Protein AF-A0A6A6BN26-F1 (afdb_monomer)

Sequence (166 aa):
MSGLEAAANILALIGAAQDVSRLTVRLLKRLKHAPVEFRALLEEVENMQLVLARVEQTHEALEKSPSDLKRLIEAAERKMLVVNRMIQDKLIKPGKANKVDRFSWVRHSSKAKQLVLELSSLRQSIVDVLSALNWWVISRLFTVGTCTVIFTVSDQDRLNDFYFKG

Secondary structure (DSSP, 8-state):
--HHHHHHHHHHHHHHHHHHHHHHHHHHHH-BT--HHHHHHHHHHHHHHHHHHHHHH-HHHHHHSHHHHHHHHHHHHHHHHHHHHIIIIIISPTTS-SB--HHHHHHHHHHHHHHHHHHHHHHHHHHHHHHHHHHHHHHHHHHHHHHHHHHHHHHHHHHHHHHS--

Structure (mmCIF, N/CA/C/O backbone):
data_AF-A0A6A6BN26-F1
#
_entry.id   AF-A0A6A6BN26-F1
#
loop_
_atom_site.group_PDB
_atom_site.id
_atom_site.type_symbol
_atom_site.label_atom_id
_atom_site.label_alt_id
_atom_site.label_comp_id
_atom_site.label_asym_id
_atom_site.label_entity_id
_atom_site.label_seq_id
_atom_site.pdbx_PDB_ins_code
_atom_site.Cartn_x
_atom_site.Cartn_y
_atom_site.Cartn_z
_atom_site.occupancy
_atom_site.B_iso_or_equiv
_atom_site.auth_seq_id
_atom_site.auth_comp_id
_atom_site.auth_asym_id
_atom_site.auth_atom_id
_atom_site.pdbx_PDB_model_num
ATOM 1 N N . MET A 1 1 ? 16.158 14.943 -18.089 1.00 55.09 1 MET A N 1
ATOM 2 C CA . MET A 1 1 ? 16.300 13.907 -17.052 1.00 55.09 1 MET A CA 1
ATOM 3 C C . MET A 1 1 ? 16.884 12.680 -17.706 1.00 55.09 1 MET A C 1
ATOM 5 O O . MET A 1 1 ? 16.305 12.198 -18.674 1.00 55.09 1 MET A O 1
ATOM 9 N N . SER A 1 2 ? 18.053 12.241 -17.255 1.00 67.94 2 SER A N 1
ATOM 10 C CA . SER A 1 2 ? 18.654 10.990 -17.730 1.00 67.94 2 SER A CA 1
ATOM 11 C C . SER A 1 2 ? 17.837 9.790 -17.216 1.00 67.94 2 SER A C 1
ATOM 13 O O . SER A 1 2 ? 17.146 9.899 -16.201 1.00 67.94 2 SER A O 1
ATOM 15 N N . GLY A 1 3 ? 17.891 8.635 -17.894 1.00 64.56 3 GLY A N 1
ATOM 16 C CA . GLY A 1 3 ? 17.207 7.415 -17.421 1.00 64.56 3 GLY A CA 1
ATOM 17 C C . GLY A 1 3 ? 17.637 7.001 -16.005 1.00 64.56 3 GLY A C 1
ATOM 18 O O . GLY A 1 3 ? 16.834 6.500 -15.222 1.00 64.56 3 GLY A O 1
ATOM 19 N N . LEU A 1 4 ? 18.878 7.332 -15.642 1.00 70.12 4 LEU A N 1
ATOM 20 C CA . LEU A 1 4 ? 19.478 7.070 -14.335 1.00 70.12 4 LEU A CA 1
ATOM 21 C C . LEU A 1 4 ? 18.853 7.924 -13.213 1.00 70.12 4 LEU A C 1
ATOM 23 O O . LEU A 1 4 ? 18.573 7.414 -12.131 1.00 70.12 4 LEU A O 1
ATOM 27 N N . GLU A 1 5 ? 18.553 9.202 -13.480 1.00 76.50 5 GLU A N 1
ATOM 28 C CA . GLU A 1 5 ? 17.824 10.076 -12.543 1.00 76.50 5 GLU A CA 1
ATOM 29 C C . GLU A 1 5 ? 16.382 9.606 -12.320 1.00 76.50 5 GLU A C 1
ATOM 31 O O . GLU A 1 5 ? 15.862 9.675 -11.204 1.00 76.50 5 GLU A O 1
ATOM 36 N N . ALA A 1 6 ? 15.724 9.117 -13.377 1.00 72.38 6 ALA A N 1
ATOM 37 C CA . ALA A 1 6 ? 14.371 8.579 -13.278 1.00 72.38 6 ALA A CA 1
ATOM 38 C C . ALA A 1 6 ? 14.338 7.306 -12.416 1.00 72.38 6 ALA A C 1
ATOM 40 O O . ALA A 1 6 ? 13.497 7.202 -11.521 1.00 72.38 6 ALA A O 1
ATOM 41 N N . ALA A 1 7 ? 15.290 6.391 -12.622 1.00 75.62 7 ALA A N 1
ATOM 42 C CA . ALA A 1 7 ? 15.430 5.178 -11.821 1.00 75.62 7 ALA A CA 1
ATOM 43 C C . ALA A 1 7 ? 15.730 5.490 -10.344 1.00 75.62 7 ALA A C 1
ATOM 45 O O . ALA A 1 7 ? 15.076 4.941 -9.459 1.00 75.62 7 ALA A O 1
ATOM 46 N N . ALA A 1 8 ? 16.647 6.425 -10.064 1.00 80.50 8 ALA A N 1
ATOM 47 C CA . ALA A 1 8 ? 16.968 6.847 -8.698 1.00 80.50 8 ALA A CA 1
ATOM 48 C C . ALA A 1 8 ? 15.752 7.440 -7.962 1.00 80.50 8 ALA A C 1
ATOM 50 O O . ALA A 1 8 ? 15.525 7.142 -6.789 1.00 80.50 8 ALA A O 1
ATOM 51 N N . ASN A 1 9 ? 14.932 8.236 -8.654 1.00 84.00 9 ASN A N 1
ATOM 52 C CA . ASN A 1 9 ? 13.712 8.806 -8.081 1.00 84.00 9 ASN A CA 1
ATOM 53 C C . ASN A 1 9 ? 12.677 7.719 -7.738 1.00 84.00 9 ASN A C 1
ATOM 55 O O . ASN A 1 9 ? 12.051 7.756 -6.682 1.00 84.00 9 ASN A O 1
ATOM 59 N N . ILE A 1 10 ? 12.522 6.713 -8.604 1.00 83.81 10 ILE A N 1
ATOM 60 C CA . ILE A 1 10 ? 11.618 5.586 -8.341 1.00 83.81 10 ILE A CA 1
ATOM 61 C C . ILE A 1 10 ? 12.129 4.741 -7.173 1.00 83.81 10 ILE A C 1
ATOM 63 O O . ILE A 1 10 ? 11.333 4.369 -6.317 1.00 83.81 10 ILE A O 1
ATOM 67 N N . LEU A 1 11 ? 13.437 4.487 -7.081 1.00 85.06 11 LEU A N 1
ATOM 68 C CA . LEU A 1 11 ? 14.032 3.785 -5.939 1.00 85.06 11 LEU A CA 1
ATOM 69 C C . LEU A 1 11 ? 13.787 4.531 -4.620 1.00 85.06 11 LEU A C 1
ATOM 71 O O . LEU A 1 11 ? 13.391 3.913 -3.633 1.00 85.06 11 LEU A O 1
ATOM 75 N N . ALA A 1 12 ? 13.937 5.858 -4.611 1.00 86.62 12 ALA A N 1
ATOM 76 C CA . ALA A 1 12 ? 13.617 6.676 -3.442 1.00 86.62 12 ALA A CA 1
ATOM 77 C C . ALA A 1 12 ? 12.133 6.560 -3.041 1.00 86.62 12 ALA A C 1
ATOM 79 O O . ALA A 1 12 ? 11.820 6.402 -1.860 1.00 86.62 12 ALA A O 1
ATOM 80 N N . LEU A 1 13 ? 11.220 6.571 -4.019 1.00 87.12 13 LEU A N 1
ATOM 81 C CA . LEU A 1 13 ? 9.783 6.379 -3.788 1.00 87.12 13 LEU A CA 1
ATOM 82 C C . LEU A 1 13 ? 9.450 4.976 -3.269 1.00 87.12 13 LEU A C 1
ATOM 84 O O . LEU A 1 13 ? 8.618 4.833 -2.373 1.00 87.12 13 LEU A O 1
ATOM 88 N N . ILE A 1 14 ? 10.109 3.939 -3.790 1.00 88.06 14 ILE A N 1
ATOM 89 C CA . ILE A 1 14 ? 9.964 2.571 -3.283 1.00 88.06 14 ILE A CA 1
ATOM 90 C C . ILE A 1 14 ? 10.411 2.511 -1.822 1.00 88.06 14 ILE A C 1
ATOM 92 O O . ILE A 1 14 ? 9.676 1.971 -0.997 1.00 88.06 14 ILE A O 1
ATOM 96 N N . GLY A 1 15 ? 11.555 3.115 -1.486 1.00 86.25 15 GLY A N 1
ATOM 97 C CA . GLY A 1 15 ? 12.043 3.210 -0.110 1.00 86.25 15 GLY A CA 1
ATOM 98 C C . GLY A 1 15 ? 11.026 3.875 0.823 1.00 86.25 15 GLY A C 1
ATOM 99 O O . GLY A 1 15 ? 10.652 3.296 1.845 1.00 86.25 15 GLY A O 1
ATOM 100 N N . ALA A 1 16 ? 10.482 5.030 0.429 1.00 87.19 16 ALA A N 1
ATOM 101 C CA . ALA A 1 16 ? 9.445 5.727 1.193 1.00 87.19 16 ALA A CA 1
ATOM 102 C C . ALA A 1 16 ? 8.183 4.863 1.392 1.00 87.19 16 ALA A C 1
ATOM 104 O O . ALA A 1 16 ? 7.676 4.718 2.510 1.00 87.19 16 ALA A O 1
ATOM 105 N N . ALA A 1 17 ? 7.703 4.212 0.330 1.00 87.56 17 ALA A N 1
ATOM 106 C CA . ALA A 1 17 ? 6.546 3.322 0.384 1.00 87.56 17 ALA A CA 1
ATOM 107 C C . ALA A 1 17 ? 6.794 2.081 1.272 1.00 87.56 17 ALA A C 1
ATO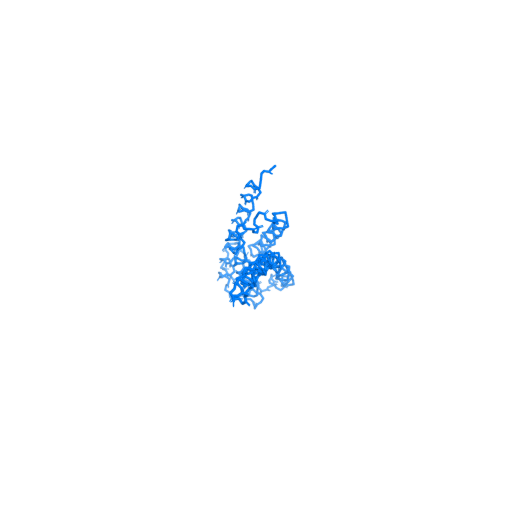M 109 O O . ALA A 1 17 ? 5.909 1.651 2.027 1.00 87.56 17 ALA A O 1
ATOM 110 N N . GLN A 1 18 ? 8.005 1.519 1.242 1.00 89.88 18 GLN A N 1
ATOM 111 C CA . GLN A 1 18 ? 8.421 0.429 2.127 1.00 89.88 18 GLN A CA 1
ATOM 112 C C . GLN A 1 18 ? 8.476 0.871 3.599 1.00 89.88 18 GLN A C 1
ATOM 114 O O . GLN A 1 18 ? 8.037 0.132 4.483 1.00 89.88 18 GLN A O 1
ATOM 119 N N . ASP A 1 19 ? 8.938 2.080 3.897 1.00 89.75 19 ASP A N 1
ATOM 120 C CA . ASP A 1 19 ? 8.979 2.578 5.273 1.00 89.75 19 ASP A CA 1
ATOM 121 C C . ASP A 1 19 ? 7.577 2.817 5.842 1.00 89.75 19 ASP A C 1
ATOM 123 O O . ASP A 1 19 ? 7.260 2.365 6.953 1.00 89.75 19 ASP A O 1
ATOM 127 N N . VAL A 1 20 ? 6.691 3.437 5.056 1.00 88.75 20 VAL A N 1
ATOM 128 C CA . VAL A 1 20 ? 5.286 3.644 5.437 1.00 88.75 20 VAL A CA 1
ATOM 129 C C . VAL A 1 20 ? 4.579 2.311 5.670 1.00 88.75 20 VAL A C 1
ATOM 131 O O . VAL A 1 20 ? 3.873 2.143 6.671 1.00 88.75 20 VAL A O 1
ATOM 134 N N . SER A 1 21 ? 4.772 1.336 4.783 1.00 87.62 21 SER A N 1
ATOM 135 C CA . SER A 1 21 ? 4.177 0.008 4.946 1.00 87.62 21 SER A CA 1
ATOM 136 C C . SER A 1 21 ? 4.727 -0.714 6.181 1.00 87.62 21 SER A C 1
ATOM 138 O O . SER A 1 21 ? 3.942 -1.255 6.956 1.00 87.62 21 SER A O 1
ATOM 140 N N . ARG A 1 22 ? 6.039 -0.649 6.464 1.00 89.56 22 ARG A N 1
ATOM 141 C CA . ARG A 1 22 ? 6.642 -1.246 7.676 1.00 89.56 22 ARG A CA 1
ATOM 142 C C . ARG A 1 22 ? 6.081 -0.629 8.951 1.00 89.56 22 ARG A C 1
ATOM 144 O O . ARG A 1 22 ? 5.896 -1.330 9.948 1.00 89.56 22 ARG A O 1
ATOM 151 N N . LEU A 1 23 ? 5.841 0.681 8.960 1.00 87.62 23 LEU A N 1
ATOM 152 C CA . LEU A 1 23 ? 5.171 1.357 10.073 1.00 87.62 23 LEU A CA 1
ATOM 153 C C . LEU A 1 23 ? 3.724 0.875 10.217 1.00 87.62 23 LEU A C 1
ATOM 155 O O . LEU A 1 23 ? 3.300 0.518 11.317 1.00 87.62 23 LEU A O 1
ATOM 159 N N . THR A 1 24 ? 2.999 0.785 9.104 1.00 86.00 24 THR A N 1
ATOM 160 C CA . THR A 1 24 ? 1.597 0.352 9.065 1.00 86.00 24 THR A CA 1
ATOM 161 C C . THR A 1 24 ? 1.430 -1.085 9.562 1.00 86.00 24 THR A C 1
ATOM 163 O O . THR A 1 24 ? 0.620 -1.335 10.453 1.00 86.00 24 THR A O 1
ATOM 166 N N . VAL A 1 25 ? 2.252 -2.022 9.079 1.00 87.88 25 VAL A N 1
ATOM 167 C CA . VAL A 1 25 ? 2.279 -3.424 9.529 1.00 87.88 25 VAL A CA 1
ATOM 168 C C . VAL A 1 25 ? 2.577 -3.513 11.023 1.00 87.88 25 VAL A C 1
ATOM 170 O O . VAL A 1 25 ? 1.886 -4.226 11.752 1.00 87.88 25 VAL A O 1
ATOM 173 N N . ARG A 1 26 ? 3.573 -2.760 11.516 1.00 87.50 26 ARG A N 1
ATOM 174 C CA . ARG A 1 26 ? 3.899 -2.722 12.951 1.00 87.50 26 ARG A CA 1
ATOM 175 C C . ARG A 1 26 ? 2.714 -2.261 13.794 1.00 87.50 26 ARG A C 1
ATOM 177 O O . ARG A 1 26 ? 2.494 -2.820 14.865 1.00 87.50 26 ARG A O 1
ATOM 184 N N . LEU A 1 27 ? 1.955 -1.268 13.335 1.00 84.00 27 LEU A N 1
ATOM 185 C CA . LEU A 1 27 ? 0.762 -0.795 14.036 1.00 84.00 27 LEU A CA 1
ATOM 186 C C . LEU A 1 27 ? -0.351 -1.840 14.008 1.00 84.00 27 LEU A C 1
ATOM 188 O O . LEU A 1 27 ? -0.878 -2.175 15.065 1.00 84.00 27 LEU A O 1
ATOM 192 N N . LEU A 1 28 ? -0.650 -2.404 12.837 1.00 83.69 28 LEU A N 1
ATOM 193 C CA . LEU A 1 28 ? -1.674 -3.435 12.664 1.00 83.69 28 LEU A CA 1
ATOM 194 C C . LEU A 1 28 ? -1.407 -4.666 13.540 1.00 83.69 28 LEU A C 1
ATOM 196 O O . LEU A 1 28 ? -2.306 -5.114 14.248 1.00 83.69 28 LEU A O 1
ATOM 200 N N . LYS A 1 29 ? -0.160 -5.154 13.589 1.00 84.38 29 LYS A N 1
ATOM 201 C CA . LYS A 1 29 ? 0.239 -6.298 14.432 1.00 84.38 29 LYS A CA 1
ATOM 202 C C . LYS A 1 29 ? 0.130 -6.025 15.934 1.00 84.38 29 LYS A C 1
ATOM 204 O O . LYS A 1 29 ? 0.015 -6.959 16.723 1.00 84.38 29 LYS A O 1
ATOM 209 N N . ARG A 1 30 ? 0.169 -4.757 16.356 1.00 82.31 30 ARG A N 1
ATOM 210 C CA . ARG A 1 30 ? 0.042 -4.364 17.771 1.00 82.31 30 ARG A CA 1
ATOM 211 C C . ARG A 1 30 ? -1.408 -4.295 18.252 1.00 82.31 30 ARG A C 1
ATOM 213 O O . ARG A 1 30 ? -1.619 -4.241 19.465 1.00 82.31 30 ARG A O 1
ATOM 220 N N . LEU A 1 31 ? -2.389 -4.285 17.347 1.00 79.44 31 LEU A N 1
ATOM 221 C CA . LEU A 1 31 ? -3.806 -4.180 17.688 1.00 79.44 31 LEU A CA 1
ATOM 222 C C . LEU A 1 31 ? -4.330 -5.500 18.269 1.00 79.44 31 LEU A C 1
ATOM 224 O O . LEU A 1 31 ? -4.504 -6.491 17.562 1.00 79.44 31 LEU A O 1
ATOM 228 N N . LYS A 1 32 ? -4.627 -5.511 19.572 1.00 67.31 32 LYS A N 1
ATOM 229 C CA . LYS A 1 32 ? -5.269 -6.656 20.236 1.00 67.31 32 LYS A CA 1
ATOM 230 C C . LYS A 1 32 ? -6.784 -6.620 19.989 1.00 67.31 32 LYS A C 1
ATOM 232 O O . LYS A 1 32 ? -7.387 -5.550 20.053 1.00 67.31 32 LYS A O 1
ATOM 237 N N . HIS A 1 33 ? -7.393 -7.790 19.763 1.00 68.62 33 HIS A N 1
ATOM 238 C CA . HIS A 1 33 ? -8.825 -7.962 19.441 1.00 68.62 33 HIS A CA 1
ATOM 239 C C . HIS A 1 33 ? -9.280 -7.260 18.151 1.00 68.62 33 HIS A C 1
ATOM 241 O O . HIS A 1 33 ? -10.403 -6.763 18.067 1.00 68.62 33 HIS A O 1
ATOM 247 N N . ALA A 1 34 ? -8.401 -7.201 17.151 1.00 68.38 34 ALA A N 1
ATOM 248 C CA . ALA A 1 34 ? -8.724 -6.599 15.870 1.00 68.38 34 ALA A CA 1
ATOM 249 C C . ALA A 1 34 ? -9.762 -7.456 15.095 1.00 68.38 34 ALA A C 1
ATOM 251 O O . ALA A 1 34 ? -9.589 -8.673 14.999 1.00 68.38 34 ALA A O 1
ATOM 252 N N . PRO A 1 35 ? -10.836 -6.847 14.560 1.00 76.06 35 PRO A N 1
ATOM 253 C CA . PRO A 1 35 ? -11.781 -7.471 13.628 1.00 76.06 35 PRO A CA 1
ATOM 254 C C . PRO A 1 35 ? -11.109 -8.177 12.441 1.00 76.06 35 PRO A C 1
ATOM 256 O O . PRO A 1 35 ? -10.012 -7.797 12.036 1.00 76.06 35 PRO A O 1
ATOM 259 N N . VAL A 1 36 ? -11.782 -9.166 11.841 1.00 74.88 36 VAL A N 1
ATOM 260 C CA . VAL A 1 36 ? -11.267 -9.957 10.700 1.00 74.88 36 VAL A CA 1
ATOM 261 C C . VAL A 1 36 ? -10.812 -9.068 9.539 1.00 74.88 36 VAL A C 1
ATOM 263 O O . VAL A 1 36 ? -9.809 -9.349 8.892 1.00 74.88 36 VAL A O 1
ATOM 266 N N . GLU A 1 37 ? -11.475 -7.942 9.309 1.00 72.19 37 GLU A N 1
ATOM 267 C CA . GLU A 1 37 ? -11.103 -7.004 8.253 1.00 72.19 37 GLU A CA 1
ATOM 268 C C . GLU A 1 37 ? -9.756 -6.298 8.489 1.00 72.19 37 GLU A C 1
ATOM 270 O O . GLU A 1 37 ? -9.130 -5.853 7.529 1.00 72.19 37 GLU A O 1
ATOM 275 N N . PHE A 1 38 ? -9.258 -6.221 9.730 1.00 81.88 38 PHE A N 1
ATOM 276 C CA . PHE A 1 38 ? -7.881 -5.774 9.979 1.00 81.88 38 PHE A CA 1
ATOM 277 C C . PHE A 1 38 ? -6.857 -6.785 9.493 1.00 81.88 38 PHE A C 1
ATOM 279 O O . PHE A 1 38 ? -5.765 -6.387 9.097 1.00 81.88 38 PHE A O 1
ATOM 286 N N . ARG A 1 39 ? -7.198 -8.077 9.522 1.00 83.44 39 ARG A N 1
ATOM 287 C CA . ARG A 1 39 ? -6.339 -9.115 8.961 1.00 83.44 39 ARG A CA 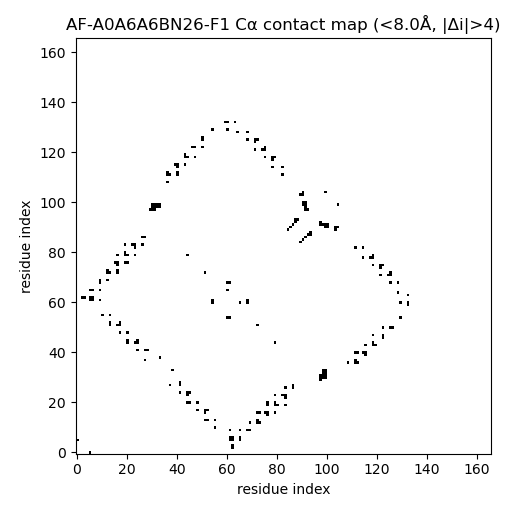1
ATOM 288 C C . ARG A 1 39 ? -6.246 -8.954 7.446 1.00 83.44 39 ARG A C 1
ATOM 290 O O . ARG A 1 39 ? -5.138 -8.923 6.939 1.00 83.44 39 ARG A O 1
ATOM 297 N N . ALA A 1 40 ? -7.367 -8.716 6.764 1.00 87.06 40 ALA A N 1
ATOM 298 C CA . ALA A 1 40 ? -7.362 -8.435 5.325 1.00 87.06 40 ALA A CA 1
ATOM 299 C C . ALA A 1 40 ? -6.532 -7.184 4.976 1.00 87.06 40 ALA A C 1
ATOM 301 O O . ALA A 1 40 ? -5.778 -7.177 4.009 1.00 87.06 40 ALA A O 1
ATOM 302 N N . LEU A 1 41 ? -6.629 -6.127 5.790 1.00 87.88 41 LEU A N 1
ATOM 303 C CA . LEU A 1 41 ? -5.820 -4.921 5.606 1.00 87.88 41 LEU A CA 1
ATOM 304 C C . LEU A 1 41 ? -4.330 -5.165 5.870 1.00 87.88 41 LEU A C 1
ATOM 306 O O . LEU A 1 41 ? -3.492 -4.623 5.158 1.00 87.88 41 LEU A O 1
ATOM 310 N N . LEU A 1 42 ? -3.999 -5.976 6.876 1.00 89.62 42 LEU A N 1
ATOM 311 C CA . LEU A 1 42 ? -2.628 -6.391 7.158 1.00 89.62 42 LEU A CA 1
ATOM 312 C C . LEU A 1 42 ? -2.046 -7.198 5.997 1.00 89.62 42 LEU A C 1
ATOM 314 O O . LEU A 1 42 ? -0.984 -6.838 5.501 1.00 89.62 42 LEU A O 1
ATOM 318 N N . GLU A 1 43 ? -2.760 -8.230 5.553 1.00 90.44 43 GLU A N 1
ATOM 319 C CA . GLU A 1 43 ? -2.361 -9.086 4.435 1.00 90.44 43 GLU A CA 1
ATOM 320 C C . GLU A 1 43 ? -2.144 -8.263 3.164 1.00 90.44 43 GLU A C 1
ATOM 322 O O . GLU A 1 43 ? -1.131 -8.422 2.492 1.00 90.44 43 GLU A O 1
ATOM 327 N N . GLU A 1 44 ? -3.040 -7.326 2.850 1.00 92.44 44 GLU A N 1
ATOM 328 C CA . GLU A 1 44 ? -2.901 -6.509 1.644 1.00 92.44 44 GLU A CA 1
ATOM 329 C C . GLU A 1 44 ? -1.710 -5.534 1.728 1.00 92.44 44 GLU A C 1
ATOM 331 O O . GLU A 1 44 ? -1.002 -5.340 0.740 1.00 92.44 44 GLU A O 1
ATOM 336 N N . VAL A 1 45 ? -1.415 -4.969 2.905 1.00 90.56 45 VAL A N 1
ATOM 337 C CA . VAL A 1 45 ? -0.210 -4.139 3.095 1.00 90.56 45 VAL A CA 1
ATOM 338 C C . VAL A 1 45 ? 1.069 -4.985 3.013 1.00 90.56 45 VAL A C 1
ATOM 340 O O . VAL A 1 45 ? 2.043 -4.541 2.406 1.00 90.56 45 VAL A O 1
ATOM 343 N N . GLU A 1 46 ? 1.084 -6.197 3.572 1.00 89.88 46 GLU A N 1
ATOM 344 C CA . GLU A 1 46 ? 2.218 -7.128 3.451 1.00 89.88 46 GLU A CA 1
ATOM 345 C C . GLU A 1 46 ? 2.419 -7.583 1.993 1.00 89.88 46 GLU A C 1
ATOM 347 O O . GLU A 1 46 ? 3.541 -7.578 1.487 1.00 89.88 46 GLU A O 1
ATOM 352 N N . ASN A 1 47 ? 1.342 -7.869 1.261 1.00 90.00 47 ASN A N 1
ATOM 353 C CA . ASN A 1 47 ? 1.404 -8.195 -0.164 1.00 90.00 47 ASN A CA 1
ATOM 354 C C . ASN A 1 47 ? 1.941 -7.025 -0.999 1.00 90.00 47 ASN A C 1
ATOM 356 O O . ASN A 1 47 ? 2.741 -7.229 -1.914 1.00 90.00 47 ASN A O 1
ATOM 360 N N . MET A 1 48 ? 1.547 -5.790 -0.675 1.00 90.69 48 MET A N 1
ATOM 361 C CA . MET A 1 48 ? 2.099 -4.595 -1.314 1.00 90.69 48 MET A CA 1
ATOM 362 C C . MET A 1 48 ? 3.610 -4.468 -1.067 1.00 90.69 48 MET A C 1
ATOM 364 O O . MET A 1 48 ? 4.347 -4.140 -1.994 1.00 90.69 48 MET A O 1
ATOM 368 N N . GLN A 1 49 ? 4.102 -4.780 0.140 1.00 90.12 49 GLN A N 1
ATOM 369 C CA . GLN A 1 49 ? 5.544 -4.782 0.435 1.00 90.12 49 GLN A CA 1
ATOM 370 C C . GLN A 1 49 ? 6.320 -5.749 -0.450 1.00 90.12 49 GLN A C 1
ATOM 372 O O . GLN A 1 49 ? 7.372 -5.386 -0.975 1.00 90.12 49 GLN A O 1
ATOM 377 N N . LEU A 1 50 ? 5.794 -6.961 -0.633 1.00 88.81 50 LEU A N 1
ATOM 378 C CA . LEU A 1 50 ? 6.418 -7.969 -1.487 1.00 88.81 50 LEU A CA 1
ATOM 379 C C . LEU A 1 50 ? 6.499 -7.495 -2.941 1.00 88.81 50 LEU A C 1
ATOM 381 O O . LEU A 1 50 ? 7.532 -7.657 -3.589 1.00 88.81 50 LEU A O 1
ATOM 385 N N . VAL A 1 51 ? 5.434 -6.866 -3.445 1.00 88.94 51 VAL A N 1
ATOM 386 C CA . VAL A 1 51 ? 5.422 -6.317 -4.806 1.00 88.94 51 VAL A CA 1
ATOM 387 C C . VAL A 1 51 ? 6.408 -5.157 -4.943 1.00 88.94 51 VAL A C 1
ATOM 389 O O . VAL A 1 51 ? 7.180 -5.149 -5.896 1.00 88.94 51 VAL A O 1
ATOM 392 N N . LEU A 1 52 ? 6.460 -4.228 -3.985 1.00 87.88 52 LEU A N 1
ATOM 393 C CA . LEU A 1 52 ? 7.420 -3.115 -4.000 1.00 87.88 52 LEU A CA 1
ATOM 394 C C . LEU A 1 52 ? 8.878 -3.598 -3.956 1.00 87.88 52 LEU A C 1
ATOM 396 O O . LEU A 1 52 ? 9.703 -3.094 -4.713 1.00 87.88 52 LEU A O 1
ATOM 400 N N . ALA A 1 53 ? 9.188 -4.601 -3.130 1.00 87.19 53 ALA A N 1
ATOM 401 C CA . ALA A 1 53 ? 10.512 -5.225 -3.093 1.00 87.19 53 ALA A CA 1
ATOM 402 C C . ALA A 1 53 ? 10.867 -5.903 -4.427 1.00 87.19 53 ALA A C 1
ATOM 404 O O . ALA A 1 53 ? 12.011 -5.859 -4.875 1.00 87.19 53 ALA A O 1
ATOM 405 N N . ARG A 1 54 ? 9.880 -6.493 -5.113 1.00 85.44 54 ARG A N 1
AT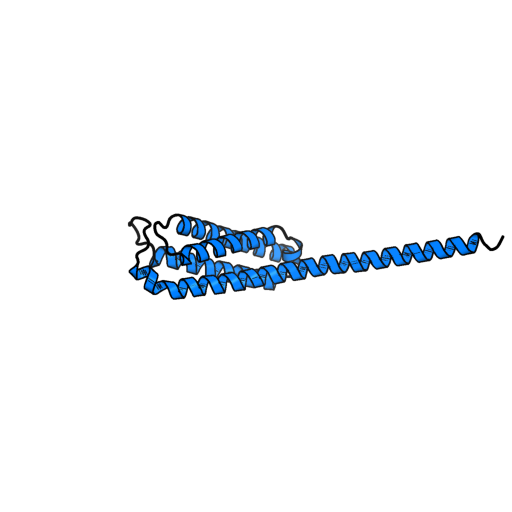OM 406 C CA . ARG A 1 54 ? 10.085 -7.064 -6.448 1.00 85.44 54 ARG A CA 1
ATOM 407 C C . ARG A 1 54 ? 10.344 -5.991 -7.509 1.00 85.44 54 ARG A C 1
ATOM 409 O O . ARG A 1 54 ? 11.182 -6.213 -8.380 1.00 85.44 54 ARG A O 1
ATOM 416 N N . VAL A 1 55 ? 9.663 -4.842 -7.446 1.00 85.00 55 VAL A N 1
ATOM 417 C CA . VAL A 1 55 ? 9.949 -3.704 -8.343 1.00 85.00 55 VAL A CA 1
ATOM 418 C C . VAL A 1 55 ? 11.387 -3.224 -8.143 1.00 85.00 55 VAL A C 1
ATOM 420 O O . VAL A 1 55 ? 12.095 -3.037 -9.126 1.00 85.00 55 VAL A O 1
ATOM 423 N N . GLU A 1 56 ? 11.836 -3.091 -6.892 1.00 84.12 56 GLU A N 1
ATOM 424 C CA . GLU A 1 56 ? 13.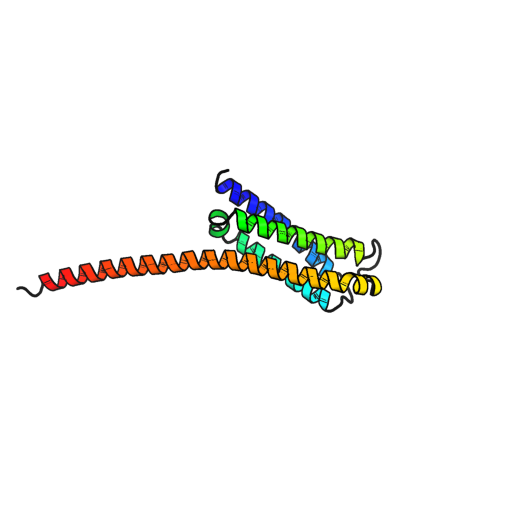206 -2.682 -6.548 1.00 84.12 56 GLU A CA 1
ATOM 425 C C . GLU A 1 56 ? 14.269 -3.598 -7.174 1.00 84.12 56 GLU A C 1
ATOM 427 O O . GLU A 1 56 ? 15.276 -3.124 -7.692 1.00 84.12 56 GLU A O 1
ATOM 432 N N . GLN A 1 57 ? 14.0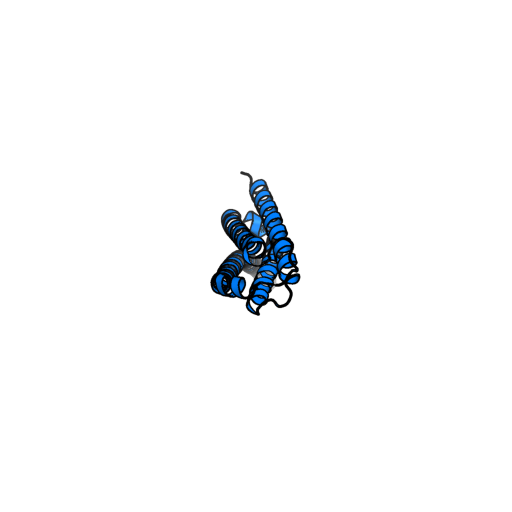15 -4.910 -7.188 1.00 82.75 57 GLN A N 1
ATOM 433 C CA . GLN A 1 57 ? 14.908 -5.908 -7.786 1.00 82.75 57 GLN A CA 1
ATOM 434 C C . GLN A 1 57 ? 14.867 -5.933 -9.323 1.00 82.75 57 GLN A C 1
ATOM 436 O O . GLN A 1 57 ? 15.771 -6.480 -9.954 1.00 82.75 57 GLN A O 1
ATOM 441 N N . THR A 1 58 ? 13.833 -5.364 -9.948 1.00 81.38 58 THR A N 1
ATOM 442 C CA . THR A 1 58 ? 13.629 -5.446 -11.400 1.00 81.38 58 THR A CA 1
ATOM 443 C C . THR A 1 58 ? 14.157 -4.184 -12.081 1.00 81.38 58 THR A C 1
ATOM 445 O O . THR A 1 58 ? 13.400 -3.270 -12.403 1.00 81.38 58 THR A O 1
ATOM 448 N N . HIS A 1 59 ? 15.468 -4.137 -12.336 1.00 72.31 59 HIS A N 1
ATOM 449 C CA . HIS A 1 59 ? 16.128 -2.969 -12.941 1.00 72.31 59 HIS A CA 1
ATOM 450 C C . HIS A 1 59 ? 15.514 -2.561 -14.293 1.00 72.31 59 HIS A C 1
ATOM 452 O O . HIS A 1 59 ? 15.270 -1.387 -14.552 1.00 72.31 59 HIS A O 1
ATOM 458 N N . GLU A 1 60 ? 15.139 -3.545 -15.108 1.00 69.12 60 GLU A N 1
ATOM 459 C CA . GLU A 1 60 ? 14.486 -3.337 -16.402 1.00 69.12 60 GLU A CA 1
ATOM 460 C C . GLU A 1 60 ? 13.127 -2.624 -16.291 1.00 69.12 60 GLU A C 1
ATOM 462 O O . GLU A 1 60 ? 12.741 -1.863 -17.179 1.00 69.12 60 GLU A O 1
ATOM 467 N N . ALA A 1 61 ? 12.408 -2.821 -15.183 1.00 67.44 61 ALA A N 1
ATOM 468 C CA . ALA A 1 61 ? 11.147 -2.135 -14.940 1.00 67.44 61 ALA A CA 1
ATOM 469 C C . ALA A 1 61 ? 11.352 -0.643 -14.666 1.00 67.44 61 ALA A C 1
ATOM 471 O O . ALA A 1 61 ? 10.581 0.184 -15.158 1.00 67.44 61 ALA A O 1
ATOM 472 N N . LEU A 1 62 ? 12.430 -0.304 -13.955 1.00 71.12 62 LEU A N 1
ATOM 473 C CA . LEU A 1 62 ? 12.814 1.075 -13.658 1.00 71.12 62 LEU A CA 1
ATOM 474 C C . LEU A 1 62 ? 13.219 1.845 -14.922 1.00 71.12 62 LEU A C 1
ATOM 476 O O . LEU A 1 62 ? 12.969 3.045 -15.003 1.00 71.12 62 LEU A O 1
ATOM 480 N N . GLU A 1 63 ? 13.794 1.164 -15.915 1.00 74.12 63 GLU A N 1
ATOM 481 C CA . GLU A 1 63 ? 14.227 1.789 -17.170 1.00 74.12 63 GLU A CA 1
ATOM 482 C C . GLU A 1 63 ? 13.113 1.880 -18.222 1.00 74.12 63 GLU A C 1
ATOM 484 O O . GLU A 1 63 ? 12.983 2.902 -18.896 1.00 74.12 63 GLU A O 1
ATOM 489 N N . LYS A 1 64 ? 12.295 0.829 -18.378 1.00 72.12 64 LYS A N 1
ATOM 490 C CA . LYS A 1 64 ? 11.335 0.728 -19.492 1.00 72.12 64 LYS A CA 1
ATOM 491 C C . LYS A 1 64 ? 9.993 1.408 -19.251 1.00 72.12 64 LYS A C 1
ATOM 493 O O . LYS A 1 64 ? 9.360 1.828 -20.215 1.00 72.12 64 LYS A O 1
ATOM 498 N N . SER A 1 65 ? 9.535 1.494 -18.002 1.00 74.56 65 SER A N 1
ATOM 499 C CA . SER A 1 65 ? 8.221 2.074 -17.682 1.00 74.56 65 SER A CA 1
ATOM 500 C C . SER A 1 65 ? 8.247 3.010 -16.462 1.00 74.56 65 SER A C 1
ATOM 502 O O . SER A 1 65 ? 7.419 2.866 -15.551 1.00 74.56 65 SER A O 1
ATOM 504 N N . PRO A 1 66 ? 9.166 3.997 -16.420 1.00 77.12 66 PRO A N 1
ATOM 505 C CA . PRO A 1 66 ? 9.408 4.792 -15.222 1.00 77.12 66 PRO A CA 1
ATOM 506 C C . PRO A 1 66 ? 8.202 5.640 -14.797 1.00 77.12 66 PRO A C 1
ATOM 508 O O . PRO A 1 66 ? 7.922 5.762 -13.607 1.00 77.12 66 PRO A O 1
ATOM 511 N N . SER A 1 67 ? 7.455 6.218 -15.743 1.00 83.81 67 SER A N 1
ATOM 512 C CA . SER A 1 67 ? 6.329 7.117 -15.448 1.00 83.81 67 SER A CA 1
ATOM 513 C C . SER A 1 67 ? 5.125 6.394 -14.844 1.00 83.81 67 SER A C 1
ATOM 515 O O . SER A 1 67 ? 4.556 6.867 -13.857 1.00 83.81 67 SER A O 1
ATOM 517 N N . ASP A 1 68 ? 4.741 5.249 -15.409 1.00 85.50 68 ASP A N 1
ATOM 518 C CA . ASP A 1 68 ? 3.593 4.482 -14.922 1.00 85.50 68 ASP A CA 1
ATOM 519 C C . ASP A 1 68 ? 3.872 3.841 -13.567 1.00 85.50 68 ASP A C 1
ATOM 521 O O . ASP A 1 68 ? 3.046 3.963 -12.659 1.00 85.50 68 ASP A O 1
ATOM 525 N N . LEU A 1 69 ? 5.060 3.252 -13.383 1.00 85.62 69 LEU A N 1
ATOM 526 C CA . LEU A 1 69 ? 5.467 2.714 -12.084 1.00 85.62 69 LEU A CA 1
ATOM 527 C C . LEU A 1 69 ? 5.531 3.809 -11.029 1.00 85.62 69 LEU A C 1
ATOM 529 O O . LEU A 1 69 ? 4.964 3.637 -9.954 1.00 85.62 69 LEU A O 1
ATOM 533 N N . LYS A 1 70 ? 6.135 4.960 -11.347 1.00 88.88 70 LYS A N 1
ATOM 534 C CA . LYS A 1 70 ? 6.177 6.108 -10.439 1.00 88.88 70 LYS A CA 1
ATOM 535 C C . LYS A 1 70 ? 4.777 6.494 -9.959 1.00 88.88 70 LYS A C 1
ATOM 537 O O . LYS A 1 70 ? 4.536 6.564 -8.757 1.00 88.88 70 LYS A O 1
ATOM 542 N N . ARG A 1 71 ? 3.832 6.688 -10.885 1.00 92.19 71 ARG A N 1
ATOM 543 C CA . ARG A 1 71 ? 2.450 7.073 -10.559 1.00 92.19 71 ARG A CA 1
ATOM 544 C C . ARG A 1 71 ? 1.752 6.035 -9.676 1.00 92.19 71 ARG A C 1
ATOM 546 O O . ARG A 1 71 ? 1.045 6.412 -8.740 1.00 92.19 71 ARG A O 1
ATOM 553 N N . LEU A 1 72 ? 1.928 4.747 -9.977 1.00 92.12 72 LEU A N 1
ATOM 554 C CA . LEU A 1 72 ? 1.319 3.651 -9.220 1.00 92.12 72 LEU A CA 1
ATOM 555 C C . LEU A 1 72 ? 1.920 3.517 -7.814 1.00 92.12 72 LEU A C 1
ATOM 557 O O . LEU A 1 72 ? 1.171 3.366 -6.850 1.00 92.12 72 LEU A O 1
ATOM 561 N N . ILE A 1 73 ? 3.243 3.635 -7.682 1.00 91.00 73 ILE A N 1
ATOM 562 C CA . ILE A 1 73 ? 3.955 3.563 -6.398 1.00 91.00 73 ILE A CA 1
ATOM 563 C C . ILE A 1 73 ? 3.569 4.745 -5.510 1.00 91.00 73 ILE A C 1
ATOM 565 O O . ILE A 1 73 ? 3.196 4.540 -4.358 1.00 91.00 73 ILE A O 1
ATOM 569 N N . GLU A 1 74 ? 3.548 5.967 -6.047 1.00 92.88 74 GLU A N 1
ATOM 570 C CA . GLU A 1 74 ? 3.080 7.141 -5.305 1.00 92.88 74 GLU A CA 1
ATOM 571 C C . GLU A 1 74 ? 1.614 6.998 -4.866 1.00 92.88 74 GLU A C 1
ATOM 573 O O . GLU A 1 74 ? 1.224 7.412 -3.771 1.00 92.88 74 GLU A O 1
ATOM 578 N N . ALA A 1 75 ? 0.757 6.427 -5.720 1.00 92.44 75 ALA A N 1
ATOM 579 C CA . ALA A 1 75 ? -0.628 6.163 -5.353 1.00 92.44 75 ALA A CA 1
ATOM 580 C C . ALA A 1 75 ? -0.714 5.142 -4.210 1.00 92.44 75 ALA A C 1
ATOM 582 O O . ALA A 1 75 ? -1.449 5.381 -3.249 1.00 92.44 75 ALA A O 1
ATOM 583 N N . ALA A 1 76 ? 0.060 4.056 -4.274 1.00 91.12 76 ALA A N 1
ATOM 584 C CA . ALA A 1 76 ? 0.130 3.047 -3.222 1.00 91.12 76 ALA A CA 1
ATOM 585 C C . ALA A 1 76 ? 0.639 3.644 -1.903 1.00 91.12 76 ALA A C 1
ATOM 587 O O . ALA A 1 76 ? -0.002 3.468 -0.866 1.00 91.12 76 ALA A O 1
ATOM 588 N N . GLU A 1 77 ? 1.718 4.426 -1.940 1.00 92.62 77 GLU A N 1
ATOM 589 C CA . GLU A 1 77 ? 2.264 5.142 -0.784 1.00 92.62 77 GLU A CA 1
ATOM 590 C C . GLU A 1 77 ? 1.200 6.028 -0.124 1.00 92.62 77 GLU A C 1
ATOM 592 O O . GLU A 1 77 ? 0.923 5.896 1.073 1.00 92.62 77 GLU A O 1
ATOM 597 N N . ARG A 1 78 ? 0.525 6.879 -0.909 1.00 93.56 78 ARG A N 1
ATOM 598 C CA . ARG A 1 78 ? -0.543 7.753 -0.403 1.00 93.56 78 ARG A CA 1
ATOM 599 C C . ARG A 1 78 ? -1.666 6.958 0.260 1.00 93.56 78 ARG A C 1
ATOM 601 O O . ARG A 1 78 ? -2.176 7.382 1.299 1.00 93.56 78 ARG A O 1
ATOM 608 N N . LYS A 1 79 ? -2.061 5.811 -0.300 1.00 92.62 79 LYS A N 1
ATOM 609 C CA . LYS A 1 79 ? -3.100 4.951 0.293 1.00 92.62 79 LYS A CA 1
ATOM 610 C C . LYS A 1 79 ? -2.630 4.296 1.589 1.00 92.62 79 LYS A C 1
ATOM 612 O O . LYS A 1 79 ? -3.380 4.307 2.565 1.00 92.62 79 LYS A O 1
ATOM 617 N N . MET A 1 80 ? -1.388 3.824 1.653 1.00 91.31 80 MET A N 1
ATOM 618 C CA . MET A 1 80 ? -0.810 3.285 2.888 1.00 91.31 80 MET A CA 1
ATOM 619 C C . MET A 1 80 ? -0.692 4.357 3.982 1.00 91.31 80 MET A C 1
ATOM 621 O O . MET A 1 80 ? -1.005 4.085 5.139 1.00 91.31 80 MET A O 1
ATOM 625 N N . LEU A 1 81 ? -0.367 5.606 3.632 1.00 91.94 81 LEU A N 1
ATOM 626 C CA . LEU A 1 81 ? -0.404 6.737 4.568 1.00 91.94 81 LEU A CA 1
ATOM 627 C C . LEU A 1 81 ? -1.815 7.021 5.100 1.00 91.94 81 LEU A C 1
ATOM 629 O O . LEU A 1 81 ? -1.974 7.411 6.258 1.00 91.94 81 LEU A O 1
ATOM 633 N N . VAL A 1 82 ? -2.853 6.853 4.275 1.00 91.88 82 VAL A N 1
ATOM 634 C CA . VAL A 1 82 ? -4.251 6.975 4.725 1.00 91.88 82 VAL A CA 1
ATOM 635 C C . VAL A 1 82 ? -4.609 5.846 5.689 1.00 91.88 82 VAL A C 1
ATOM 637 O O . VAL A 1 82 ? -5.241 6.113 6.710 1.00 91.88 82 VAL A O 1
ATOM 640 N N . VAL A 1 83 ? -4.173 4.612 5.417 1.00 89.25 83 VAL A N 1
ATOM 641 C CA . VAL A 1 83 ? -4.344 3.481 6.342 1.00 89.25 83 VAL A CA 1
ATOM 642 C C . VAL A 1 83 ? -3.659 3.768 7.678 1.00 89.25 83 VAL A C 1
ATOM 644 O O . VAL A 1 83 ? -4.289 3.640 8.727 1.00 89.25 83 VAL A O 1
ATOM 647 N N . ASN A 1 84 ? -2.403 4.213 7.645 1.00 88.81 84 ASN A N 1
ATOM 648 C CA . ASN A 1 84 ? -1.630 4.536 8.840 1.00 88.81 84 ASN A CA 1
ATOM 649 C C . ASN A 1 84 ? -2.336 5.606 9.694 1.00 88.81 84 ASN A C 1
ATOM 651 O O . ASN A 1 84 ? -2.616 5.373 10.870 1.00 88.81 84 ASN A O 1
ATOM 655 N N . ARG A 1 85 ? -2.751 6.722 9.077 1.00 89.12 85 ARG A N 1
ATOM 656 C CA . ARG A 1 85 ? -3.512 7.785 9.758 1.00 89.12 85 ARG A CA 1
ATOM 657 C C . ARG A 1 85 ? -4.849 7.301 10.306 1.00 89.12 85 ARG A C 1
ATOM 659 O O . ARG A 1 85 ? -5.208 7.630 11.428 1.00 89.12 85 ARG A O 1
ATOM 666 N N . MET A 1 86 ? -5.586 6.473 9.565 1.00 88.19 86 MET A N 1
ATOM 667 C CA . MET A 1 86 ? -6.830 5.885 10.070 1.00 88.19 86 MET A CA 1
ATOM 668 C C . MET A 1 86 ? -6.581 5.065 11.345 1.00 88.19 86 MET A C 1
ATOM 670 O O . MET A 1 86 ? -7.348 5.166 12.302 1.00 88.19 86 MET A O 1
ATOM 674 N N . ILE A 1 87 ? -5.502 4.279 11.383 1.00 84.94 87 ILE A N 1
ATOM 675 C CA . ILE A 1 87 ? -5.149 3.475 12.556 1.00 84.94 87 ILE A CA 1
ATOM 676 C C . ILE A 1 87 ? -4.747 4.373 13.730 1.00 84.94 87 ILE A C 1
ATOM 678 O O . ILE A 1 87 ? -5.304 4.225 14.817 1.00 84.94 87 ILE A O 1
ATOM 682 N N . GLN A 1 88 ? -3.820 5.307 13.512 1.00 83.69 88 GLN A N 1
ATOM 683 C CA . GLN A 1 88 ? -3.269 6.163 14.565 1.00 83.69 88 GLN A CA 1
ATOM 684 C C . GLN A 1 88 ? -4.274 7.185 15.106 1.00 83.69 88 GLN A C 1
ATOM 686 O O . GLN A 1 88 ? -4.352 7.364 16.317 1.00 83.69 88 GLN A O 1
ATOM 691 N N . ASP A 1 89 ? -5.060 7.818 14.234 1.00 82.50 89 ASP A N 1
ATOM 692 C CA . ASP A 1 89 ? -5.900 8.961 14.611 1.00 82.50 89 ASP A CA 1
ATOM 693 C C . ASP A 1 89 ? -7.319 8.549 15.008 1.00 82.50 89 ASP A C 1
ATOM 695 O O . ASP A 1 89 ? -8.001 9.274 15.737 1.00 82.50 89 ASP A O 1
ATOM 699 N N . LYS A 1 90 ? -7.824 7.439 14.450 1.00 78.88 90 LYS A N 1
ATOM 700 C CA . LYS A 1 90 ? -9.249 7.073 14.557 1.00 78.88 90 LYS A CA 1
ATOM 701 C C . LYS A 1 90 ? -9.492 5.786 15.330 1.00 78.88 90 LYS A C 1
ATOM 703 O O . LYS A 1 90 ? -10.545 5.656 15.957 1.00 78.88 90 LYS A O 1
ATOM 708 N N . LEU A 1 91 ? -8.557 4.837 15.287 1.00 75.62 91 LEU A N 1
ATOM 709 C CA . LEU A 1 91 ? -8.758 3.490 15.834 1.00 75.62 91 LEU A CA 1
ATOM 710 C C . LEU A 1 91 ? -7.984 3.248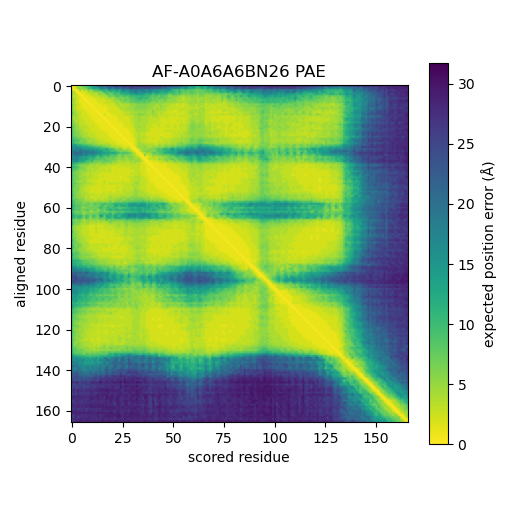 17.131 1.00 75.62 91 LEU A C 1
ATOM 712 O O . LEU A 1 91 ? -8.497 2.569 18.021 1.00 75.62 91 LEU A O 1
ATOM 716 N N . ILE A 1 92 ? -6.789 3.823 17.258 1.00 76.06 92 ILE A N 1
ATOM 717 C CA . ILE A 1 92 ? -6.004 3.839 18.493 1.00 76.06 92 ILE A CA 1
ATOM 718 C C . ILE A 1 92 ? -6.227 5.192 19.170 1.00 76.06 92 ILE A C 1
ATOM 720 O O . ILE A 1 92 ? -6.070 6.238 18.553 1.00 76.06 92 ILE A O 1
ATOM 724 N N . LYS A 1 93 ? -6.600 5.197 20.454 1.00 68.38 93 LYS A N 1
ATOM 725 C CA . LYS A 1 93 ? -6.639 6.443 21.235 1.00 68.38 93 LYS A CA 1
ATOM 726 C C . LYS A 1 93 ? -5.225 6.746 21.751 1.00 68.38 93 LYS A C 1
ATOM 728 O O . LYS A 1 93 ? -4.646 5.857 22.385 1.00 68.38 93 LYS A O 1
ATOM 733 N N . PRO A 1 94 ? -4.676 7.957 21.534 1.00 65.12 94 PRO A N 1
ATOM 734 C CA . PRO A 1 94 ? -3.361 8.314 22.054 1.00 65.12 94 PRO A CA 1
ATOM 735 C C . PRO A 1 94 ? -3.319 8.113 23.576 1.00 65.12 94 PRO A C 1
ATOM 737 O O . PRO A 1 94 ? -4.245 8.501 24.288 1.00 65.12 94 PRO A O 1
ATOM 740 N N . GLY A 1 95 ? -2.275 7.437 24.063 1.00 63.16 95 GLY A N 1
ATOM 741 C CA . GLY A 1 95 ? -2.085 7.140 25.488 1.00 63.16 95 GLY A CA 1
ATOM 742 C C . GLY A 1 95 ? -2.919 5.983 26.061 1.00 63.16 95 GLY A C 1
ATOM 743 O O . GLY A 1 95 ? -2.815 5.710 27.254 1.00 63.16 95 GLY A O 1
ATOM 744 N N . LYS A 1 96 ? -3.730 5.275 25.259 1.00 64.69 96 LYS A N 1
ATOM 745 C CA . LYS A 1 96 ? -4.451 4.066 25.706 1.00 64.69 96 LYS A CA 1
ATOM 746 C C . LYS A 1 96 ? -3.764 2.786 25.227 1.00 64.69 96 LYS A C 1
ATOM 748 O O . LYS A 1 96 ? -3.013 2.791 24.257 1.00 64.69 96 LYS A O 1
ATOM 753 N N . ALA A 1 97 ? -4.052 1.670 25.906 1.00 63.28 97 ALA A N 1
ATOM 754 C CA . ALA A 1 97 ? -3.655 0.340 25.442 1.00 63.28 97 ALA A CA 1
ATOM 755 C C . ALA A 1 97 ? -4.078 0.144 23.973 1.00 63.28 97 ALA A C 1
ATOM 757 O O . ALA A 1 97 ? -5.154 0.612 23.605 1.00 63.28 97 ALA A O 1
ATOM 758 N N . ASN A 1 98 ? -3.266 -0.567 23.172 1.00 70.75 98 ASN A N 1
ATOM 759 C CA . ASN A 1 98 ? -3.486 -0.881 21.744 1.00 70.75 98 ASN A CA 1
ATOM 760 C C . ASN A 1 98 ? -4.715 -1.793 21.504 1.00 70.75 98 ASN A C 1
ATOM 762 O O . ASN A 1 98 ? -4.619 -2.861 20.898 1.00 70.75 98 ASN A O 1
ATOM 766 N N . LYS A 1 99 ? -5.869 -1.410 22.043 1.00 69.94 99 LYS A N 1
ATOM 767 C CA . LYS A 1 99 ? -7.172 -2.028 21.848 1.00 69.94 99 LYS A CA 1
ATOM 768 C C . LYS A 1 99 ? -7.960 -1.132 20.908 1.00 69.94 99 LYS A C 1
ATOM 770 O O . LYS A 1 99 ? -8.088 0.067 21.153 1.00 69.94 99 LYS A O 1
ATOM 775 N N . VAL A 1 100 ? -8.489 -1.733 19.852 1.00 74.00 100 VAL A N 1
ATOM 776 C CA . VAL A 1 100 ? -9.366 -1.039 18.913 1.00 74.00 100 VAL A CA 1
ATOM 777 C C . VAL A 1 100 ? -10.691 -0.738 19.611 1.00 74.00 100 VAL A C 1
ATOM 779 O O . VAL A 1 100 ? -11.323 -1.634 20.171 1.00 74.00 100 VAL A O 1
ATOM 782 N N . ASP A 1 101 ? -11.119 0.522 19.579 1.00 77.38 101 ASP A N 1
ATOM 783 C CA . ASP A 1 101 ? -12.453 0.903 20.043 1.00 77.38 101 ASP A CA 1
ATOM 784 C C . ASP A 1 101 ? -13.508 0.364 19.064 1.00 77.38 101 ASP A C 1
ATOM 786 O O . ASP A 1 101 ? -13.498 0.700 17.877 1.00 77.38 101 ASP A O 1
ATOM 790 N N . ARG A 1 102 ? -14.422 -0.486 19.550 1.00 77.62 102 ARG A N 1
ATOM 791 C CA . ARG A 1 102 ? -15.425 -1.168 18.716 1.00 77.62 102 ARG A CA 1
ATOM 792 C C . ARG A 1 102 ? -16.330 -0.174 17.988 1.00 77.62 102 ARG A C 1
ATOM 794 O O . ARG A 1 102 ? -16.660 -0.402 16.828 1.00 77.62 102 ARG A O 1
ATOM 801 N N . PHE A 1 103 ? -16.699 0.933 18.633 1.00 80.75 103 PHE A N 1
ATOM 802 C CA . PHE A 1 103 ? -17.540 1.959 18.010 1.00 80.75 103 PHE A CA 1
ATOM 803 C C . PHE A 1 103 ? -16.795 2.715 16.910 1.00 80.75 103 PHE A C 1
ATOM 805 O O . PHE A 1 103 ? -17.329 2.893 15.813 1.00 80.75 103 PHE A O 1
ATOM 812 N N . SER A 1 104 ? -15.538 3.094 17.164 1.00 81.31 104 SER A N 1
ATOM 813 C CA . SER A 1 104 ? -14.682 3.689 16.134 1.00 81.31 104 SER A CA 1
ATOM 814 C C . SER A 1 104 ? -14.481 2.741 14.959 1.00 81.31 104 SER A C 1
ATOM 816 O O . SER A 1 104 ? -14.553 3.164 13.808 1.00 81.31 104 SER A O 1
ATOM 818 N N . TRP A 1 105 ? -14.284 1.449 15.230 1.00 82.50 105 TRP A N 1
ATOM 819 C CA . TRP A 1 105 ? -14.159 0.453 14.178 1.00 82.50 105 TRP A CA 1
ATOM 820 C C . TRP A 1 105 ? -15.403 0.389 13.299 1.00 82.50 105 TRP A C 1
ATOM 822 O O . TRP A 1 105 ? -15.282 0.520 12.087 1.00 82.50 105 TRP A O 1
ATOM 832 N N . VAL A 1 106 ? -16.592 0.227 13.886 1.00 84.62 106 VAL A N 1
ATOM 833 C CA . VAL A 1 106 ? -17.839 0.120 13.111 1.00 84.62 106 VAL A CA 1
ATOM 834 C C . VAL A 1 106 ? -17.989 1.320 12.174 1.00 84.62 106 VAL A C 1
ATOM 836 O O . VAL A 1 106 ? -18.253 1.131 10.987 1.00 84.62 106 VAL A O 1
ATOM 839 N N . ARG A 1 107 ? -17.691 2.532 12.663 1.00 86.81 107 ARG A N 1
ATOM 840 C CA . ARG A 1 107 ? -17.725 3.771 11.871 1.00 86.81 107 ARG A CA 1
ATOM 841 C C . ARG A 1 107 ? -16.733 3.788 10.702 1.00 86.81 107 ARG A C 1
ATOM 843 O O . ARG A 1 107 ? -17.026 4.387 9.671 1.00 86.81 107 ARG A O 1
ATOM 850 N N . HIS A 1 108 ? -15.568 3.164 10.855 1.00 86.25 108 HIS A N 1
ATOM 851 C CA . HIS A 1 108 ? -14.491 3.181 9.858 1.00 86.25 108 HIS A CA 1
ATOM 852 C C . HIS A 1 108 ? -14.350 1.874 9.061 1.00 86.25 108 HIS A C 1
ATOM 854 O O . HIS A 1 108 ? -13.542 1.809 8.137 1.00 86.25 108 HIS A O 1
ATOM 860 N N . SER A 1 109 ? -15.159 0.858 9.358 1.00 86.06 109 SER A N 1
ATOM 861 C CA . SER A 1 109 ? -15.089 -0.474 8.748 1.00 86.06 109 SER A CA 1
ATOM 862 C C . SER A 1 109 ? -15.321 -0.454 7.234 1.00 86.06 109 SER A C 1
ATOM 864 O O . SER A 1 109 ? -14.589 -1.098 6.484 1.00 86.06 109 SER A O 1
ATOM 866 N N . SER A 1 110 ? -16.283 0.343 6.759 1.00 88.50 110 SER A N 1
ATOM 867 C CA . SER A 1 110 ? -16.535 0.550 5.327 1.00 88.50 110 SER A CA 1
ATOM 868 C C . SER A 1 110 ? -15.332 1.185 4.632 1.00 88.50 110 SER A C 1
ATOM 870 O O . SER A 1 110 ? -14.934 0.751 3.551 1.00 88.50 110 SER A O 1
ATOM 872 N N . LYS A 1 111 ? -14.693 2.162 5.286 1.00 89.88 111 LYS A N 1
ATOM 873 C CA . LYS A 1 111 ? -13.496 2.814 4.756 1.00 89.88 111 LYS A CA 1
ATOM 874 C C . LYS A 1 111 ? -12.300 1.868 4.722 1.00 89.88 111 LYS A C 1
ATOM 876 O O . LYS A 1 111 ? -11.560 1.884 3.746 1.00 89.88 111 LYS A O 1
ATOM 881 N N . ALA A 1 112 ? -12.135 1.027 5.740 1.00 87.94 112 ALA A N 1
ATOM 882 C CA . ALA A 1 112 ? -11.105 -0.004 5.759 1.00 87.94 112 ALA A CA 1
ATOM 883 C C . ALA A 1 112 ? -11.287 -0.995 4.598 1.00 87.94 112 ALA A C 1
ATOM 885 O O . ALA A 1 112 ? -10.335 -1.242 3.866 1.00 87.94 112 ALA A O 1
ATOM 886 N N . LYS A 1 113 ? -12.515 -1.480 4.358 1.00 90.00 113 LYS A N 1
ATOM 887 C CA . LYS A 1 113 ? -12.832 -2.348 3.207 1.00 90.00 113 LYS A CA 1
ATOM 888 C C . LYS A 1 113 ? -12.522 -1.671 1.872 1.00 90.00 113 LYS A C 1
ATOM 890 O O . LYS A 1 113 ? -11.898 -2.280 1.010 1.00 90.00 113 LYS A O 1
ATOM 895 N N . GLN A 1 114 ? -12.895 -0.400 1.719 1.00 92.19 114 GLN A N 1
ATOM 896 C CA . GLN A 1 114 ? -12.551 0.378 0.528 1.00 92.19 114 GLN A CA 1
ATOM 897 C C . GLN A 1 114 ? -11.030 0.475 0.335 1.00 92.19 114 GLN A C 1
ATOM 899 O O . GLN A 1 114 ? -10.548 0.294 -0.776 1.00 92.19 114 GLN A O 1
ATOM 904 N N . LEU A 1 115 ? -10.269 0.731 1.403 1.00 91.81 115 LEU A N 1
ATOM 905 C CA . LEU A 1 115 ? -8.809 0.826 1.333 1.00 91.81 115 LEU A CA 1
ATOM 906 C C . LEU A 1 115 ? -8.160 -0.505 0.939 1.00 91.81 115 LEU A C 1
ATOM 908 O O . LEU A 1 115 ? -7.207 -0.485 0.168 1.00 91.81 115 LEU A O 1
ATOM 912 N N . VAL A 1 116 ? -8.691 -1.642 1.405 1.00 91.44 116 VAL A N 1
ATOM 913 C CA . VAL A 1 116 ? -8.247 -2.973 0.953 1.00 91.44 116 VAL A CA 1
ATOM 914 C C . VAL A 1 116 ? -8.445 -3.119 -0.554 1.00 91.44 116 VAL A C 1
ATOM 916 O O . VAL A 1 116 ? -7.507 -3.479 -1.255 1.00 91.44 116 VAL A O 1
ATOM 919 N N . LEU A 1 117 ? -9.631 -2.791 -1.073 1.00 93.12 117 LEU A N 1
ATOM 920 C CA . LEU A 1 117 ? -9.918 -2.897 -2.508 1.00 93.12 117 LEU A CA 1
ATOM 921 C C . LEU A 1 117 ? -9.033 -1.966 -3.349 1.00 93.12 117 LEU A C 1
ATOM 923 O O . LEU A 1 117 ? -8.510 -2.374 -4.383 1.00 93.12 117 LEU A O 1
ATOM 927 N N . GLU A 1 118 ? -8.833 -0.728 -2.895 1.00 93.69 118 GLU A N 1
ATOM 928 C CA . GLU A 1 118 ? -7.976 0.247 -3.575 1.00 93.69 118 GLU A CA 1
ATOM 929 C C . GLU A 1 118 ? -6.505 -0.194 -3.588 1.00 93.69 118 GLU A C 1
ATOM 931 O O . GLU A 1 118 ? -5.849 -0.095 -4.624 1.00 93.69 118 GLU A O 1
ATOM 936 N N . LEU A 1 119 ? -5.985 -0.705 -2.466 1.00 92.69 119 LEU A N 1
ATOM 937 C CA . LEU A 1 119 ? -4.623 -1.241 -2.396 1.00 92.69 119 LEU A CA 1
ATOM 938 C C . LEU A 1 119 ? -4.467 -2.490 -3.264 1.00 92.69 119 LEU A C 1
ATOM 940 O O . LEU A 1 119 ? -3.491 -2.583 -4.002 1.00 92.69 119 LEU A O 1
ATOM 944 N N . SER A 1 120 ? -5.451 -3.387 -3.241 1.00 93.62 120 SER A N 1
ATOM 945 C CA . SER A 1 120 ? -5.473 -4.596 -4.066 1.00 93.62 120 SER A CA 1
ATOM 946 C C . SER A 1 120 ? -5.453 -4.270 -5.561 1.00 93.62 120 SER A C 1
ATOM 948 O O . SER A 1 120 ? -4.656 -4.828 -6.314 1.00 93.62 120 SER A O 1
ATOM 950 N N . SER A 1 121 ? -6.255 -3.291 -5.992 1.00 95.06 121 SER A N 1
ATOM 951 C CA . SER A 1 121 ? -6.268 -2.807 -7.377 1.00 95.06 121 SER A CA 1
ATOM 952 C C . SER A 1 121 ? -4.935 -2.171 -7.789 1.00 95.06 121 SER A C 1
ATOM 954 O O . SER A 1 121 ? -4.422 -2.462 -8.872 1.00 95.06 121 SER A O 1
ATOM 956 N N . LEU A 1 122 ? -4.333 -1.349 -6.922 1.00 93.12 122 LEU A N 1
ATOM 957 C CA . LEU A 1 122 ? -3.014 -0.761 -7.177 1.00 93.12 122 LEU A CA 1
ATOM 958 C C . LEU A 1 122 ? -1.927 -1.832 -7.255 1.00 93.12 122 LEU A C 1
ATOM 960 O O . LEU A 1 122 ? -1.095 -1.790 -8.158 1.00 93.12 122 LEU A O 1
ATOM 964 N N . ARG A 1 123 ? -1.960 -2.816 -6.354 1.00 93.75 123 ARG A N 1
ATOM 965 C CA . ARG A 1 123 ? -1.031 -3.944 -6.360 1.00 93.75 123 ARG A CA 1
ATOM 966 C C . ARG A 1 123 ? -1.139 -4.715 -7.667 1.00 93.75 123 ARG A C 1
ATOM 968 O O . ARG A 1 123 ? -0.113 -4.977 -8.287 1.00 93.75 123 ARG A O 1
ATOM 975 N N . GLN A 1 124 ? -2.358 -5.047 -8.092 1.00 91.94 124 GLN A N 1
ATOM 976 C CA . GLN A 1 124 ? -2.581 -5.746 -9.354 1.00 91.94 124 GLN A CA 1
ATOM 977 C C . GLN A 1 124 ? -2.050 -4.931 -10.536 1.00 91.94 124 GLN A C 1
ATOM 979 O O . GLN A 1 124 ? -1.304 -5.465 -11.343 1.00 91.94 124 GLN A O 1
ATOM 984 N N . SER A 1 125 ? -2.307 -3.622 -10.563 1.00 92.19 125 SER A N 1
ATOM 985 C CA . SER A 1 125 ? -1.794 -2.736 -11.617 1.00 92.19 125 SER A CA 1
ATOM 986 C C . SER A 1 125 ? -0.260 -2.726 -11.680 1.00 92.19 125 SER A C 1
ATOM 988 O O . SER A 1 125 ? 0.315 -2.749 -12.763 1.00 92.19 125 SER A O 1
ATOM 990 N N . ILE A 1 126 ? 0.425 -2.724 -10.529 1.00 88.31 126 ILE A N 1
ATOM 991 C CA . ILE A 1 126 ? 1.894 -2.812 -10.480 1.00 88.31 126 ILE A CA 1
ATOM 992 C C . ILE A 1 126 ? 2.368 -4.180 -10.992 1.00 88.31 126 ILE A C 1
ATOM 994 O O . ILE A 1 126 ? 3.315 -4.253 -11.774 1.00 88.31 126 ILE A O 1
ATOM 998 N N . VAL A 1 127 ? 1.706 -5.265 -10.580 1.00 89.12 127 VAL A N 1
ATOM 999 C CA . VAL A 1 127 ? 2.011 -6.627 -11.044 1.00 89.12 127 VAL A CA 1
ATOM 1000 C C . VAL A 1 127 ? 1.806 -6.764 -12.551 1.00 89.12 127 VAL A C 1
ATOM 1002 O O . VAL A 1 127 ? 2.632 -7.398 -13.207 1.00 89.12 127 VAL A O 1
ATOM 1005 N N . ASP A 1 128 ? 0.764 -6.159 -13.111 1.00 88.62 128 ASP A N 1
ATOM 1006 C CA . ASP A 1 128 ? 0.476 -6.199 -14.544 1.00 88.62 128 ASP A CA 1
ATOM 1007 C C . ASP A 1 128 ? 1.572 -5.486 -15.339 1.00 88.62 128 ASP A C 1
ATOM 1009 O O . ASP A 1 128 ? 2.062 -6.030 -16.328 1.00 88.62 128 ASP A O 1
ATOM 1013 N N . VAL A 1 129 ? 2.045 -4.327 -14.864 1.00 86.88 129 VAL A N 1
ATOM 1014 C CA . VAL A 1 129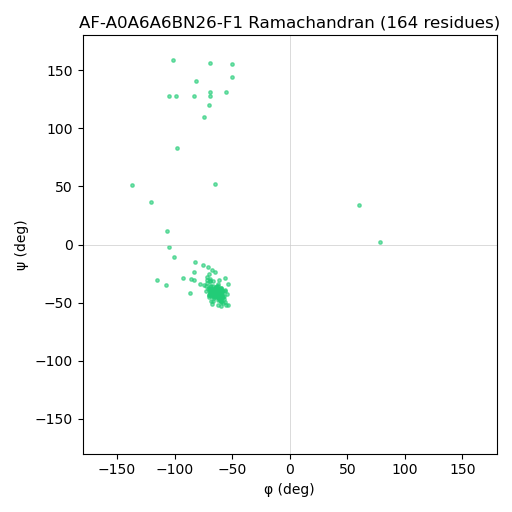 ? 3.188 -3.626 -15.471 1.00 86.88 129 VAL A CA 1
ATOM 1015 C C . VAL A 1 129 ? 4.447 -4.496 -15.421 1.00 86.88 129 VAL A C 1
ATOM 1017 O O . VAL A 1 129 ? 5.104 -4.685 -16.445 1.00 86.88 129 VAL A O 1
ATOM 1020 N N . LEU A 1 130 ? 4.764 -5.089 -14.265 1.00 83.81 130 LEU A N 1
ATOM 1021 C CA . LEU A 1 130 ? 5.910 -6.000 -14.133 1.00 83.81 130 LEU A CA 1
ATOM 1022 C C . LEU A 1 130 ? 5.791 -7.227 -15.049 1.00 83.81 130 LEU A C 1
ATOM 1024 O O . LEU A 1 130 ? 6.779 -7.679 -15.628 1.00 83.81 130 LEU A O 1
ATOM 1028 N N . SER A 1 131 ? 4.589 -7.782 -15.182 1.00 82.56 131 SER A N 1
ATOM 1029 C CA . SER A 1 131 ? 4.335 -8.981 -15.985 1.00 82.56 131 SER A CA 1
ATOM 1030 C C . SER A 1 131 ? 4.399 -8.680 -17.476 1.00 82.56 131 SER A C 1
ATOM 1032 O O . SER A 1 131 ? 4.992 -9.460 -18.218 1.00 82.56 131 SER A O 1
ATOM 1034 N N . ALA A 1 132 ? 3.871 -7.533 -17.911 1.00 81.44 132 ALA A N 1
ATOM 1035 C CA . ALA A 1 132 ? 4.010 -7.063 -19.282 1.00 81.44 132 ALA A CA 1
ATOM 1036 C C . ALA A 1 132 ? 5.492 -6.941 -19.653 1.00 81.44 132 ALA A C 1
ATOM 1038 O O . ALA A 1 132 ? 5.916 -7.463 -20.680 1.00 81.44 132 ALA A O 1
ATOM 1039 N N . LEU A 1 133 ? 6.304 -6.338 -18.784 1.00 74.06 133 LEU A N 1
ATOM 1040 C CA . LEU A 1 133 ? 7.744 -6.203 -19.002 1.00 74.06 133 LEU A CA 1
ATOM 1041 C C . LEU A 1 133 ? 8.456 -7.561 -19.106 1.00 74.06 133 LEU A C 1
ATOM 1043 O O . LEU A 1 133 ? 9.232 -7.766 -20.037 1.00 74.06 133 LEU A O 1
ATOM 1047 N N . ASN A 1 134 ? 8.136 -8.515 -18.228 1.00 69.81 134 ASN A N 1
ATOM 1048 C CA . ASN A 1 134 ? 8.687 -9.874 -18.306 1.00 69.81 134 ASN A CA 1
ATOM 1049 C C . ASN A 1 134 ? 8.239 -10.617 -19.579 1.00 69.81 134 ASN A C 1
ATOM 1051 O O . ASN A 1 134 ? 9.029 -11.333 -20.193 1.00 69.81 134 ASN A O 1
ATOM 1055 N N . TRP A 1 135 ? 6.994 -10.420 -20.021 1.00 59.91 135 TRP A N 1
ATOM 1056 C CA . TRP A 1 135 ? 6.487 -10.978 -21.276 1.00 59.91 135 TRP A CA 1
ATOM 1057 C C . TRP A 1 135 ? 7.249 -10.446 -22.499 1.00 59.91 135 TRP A C 1
ATOM 1059 O O . TRP A 1 135 ? 7.566 -11.212 -23.414 1.00 59.91 135 TRP A O 1
ATOM 1069 N N . TRP A 1 136 ? 7.615 -9.158 -22.499 1.00 55.47 136 TRP A N 1
ATOM 1070 C CA . TRP A 1 136 ? 8.467 -8.565 -23.536 1.00 55.47 136 TRP A CA 1
ATOM 1071 C C . TRP A 1 136 ? 9.855 -9.223 -23.605 1.00 55.47 136 TRP A C 1
ATOM 1073 O O . TRP A 1 136 ? 10.374 -9.429 -24.704 1.00 55.47 136 TRP A O 1
ATOM 1083 N N . VAL A 1 137 ? 10.448 -9.589 -22.463 1.00 56.00 137 VAL A N 1
ATOM 1084 C CA . VAL A 1 137 ? 11.750 -10.284 -22.405 1.00 56.00 137 VAL A CA 1
ATOM 1085 C C . VAL A 1 137 ? 11.648 -11.687 -22.989 1.00 56.00 137 VAL A C 1
ATOM 1087 O O . VAL A 1 137 ? 12.439 -12.058 -23.857 1.00 56.00 137 VAL A O 1
ATOM 1090 N N . ILE A 1 138 ? 10.639 -12.448 -22.562 1.00 57.72 138 ILE A N 1
ATOM 1091 C CA . ILE A 1 138 ? 10.419 -13.822 -23.025 1.00 57.72 138 ILE A CA 1
ATOM 1092 C C . ILE A 1 138 ? 10.151 -13.837 -24.534 1.00 57.72 138 ILE A C 1
ATOM 1094 O O . ILE A 1 138 ? 10.778 -14.604 -25.262 1.00 57.72 138 ILE A O 1
ATOM 1098 N N . SER A 1 139 ? 9.307 -12.931 -25.035 1.00 55.75 139 SER A N 1
ATOM 1099 C CA . SER A 1 139 ? 9.002 -12.828 -26.471 1.00 55.75 139 SER A CA 1
ATOM 1100 C C . SER A 1 139 ? 10.258 -12.552 -27.316 1.00 55.75 139 SER A C 1
ATOM 1102 O O . SER A 1 139 ? 10.431 -13.121 -28.398 1.00 55.75 139 SER A O 1
ATOM 1104 N N . ARG A 1 140 ? 11.188 -11.730 -26.808 1.00 54.03 140 ARG A N 1
ATOM 1105 C CA . ARG A 1 140 ? 12.478 -11.461 -27.466 1.00 54.03 140 ARG A CA 1
ATOM 1106 C C . ARG A 1 140 ? 13.384 -12.689 -27.508 1.00 54.03 140 ARG A C 1
ATOM 1108 O O . ARG A 1 140 ? 13.994 -12.938 -28.543 1.00 54.03 140 ARG A O 1
ATOM 1115 N N . LEU A 1 141 ? 13.444 -13.466 -26.428 1.00 52.91 141 LEU A N 1
ATOM 1116 C CA . LEU A 1 141 ? 14.236 -14.699 -26.378 1.00 52.91 141 LEU A CA 1
ATOM 1117 C C . LEU A 1 141 ? 13.728 -15.744 -27.380 1.00 52.91 141 LEU A C 1
ATOM 1119 O O . LEU A 1 141 ? 14.537 -16.372 -28.060 1.00 52.91 141 LEU A O 1
ATOM 1123 N N . PHE A 1 142 ? 12.409 -15.866 -27.554 1.00 49.56 142 PHE A N 1
ATOM 1124 C CA . PHE A 1 142 ? 11.838 -16.735 -28.587 1.00 49.56 142 PHE A CA 1
ATOM 1125 C C . PHE A 1 142 ? 12.158 -16.254 -30.008 1.00 49.56 142 PHE A C 1
ATOM 1127 O O . PHE A 1 142 ? 12.491 -17.072 -30.861 1.00 49.56 142 PHE A O 1
ATOM 1134 N N . THR A 1 143 ? 12.142 -14.941 -30.254 1.00 50.31 143 THR A N 1
ATOM 1135 C CA . THR A 1 143 ? 12.442 -14.379 -31.586 1.00 50.31 143 THR A CA 1
ATOM 1136 C C . THR A 1 143 ? 13.920 -14.559 -31.958 1.00 50.31 143 THR A C 1
ATOM 1138 O O . THR A 1 143 ? 14.247 -14.886 -33.098 1.00 50.31 143 THR A O 1
ATOM 1141 N N . VAL A 1 144 ? 14.830 -14.403 -30.991 1.00 52.66 144 VAL A N 1
ATOM 1142 C CA . VAL A 1 144 ? 16.266 -14.656 -31.198 1.00 52.66 144 VAL A CA 1
ATOM 1143 C C . VAL A 1 144 ? 16.534 -16.153 -31.384 1.00 52.66 144 VAL A C 1
ATOM 1145 O O . VAL A 1 144 ? 17.282 -16.522 -32.285 1.00 52.66 144 VAL A O 1
ATOM 1148 N N . GLY A 1 145 ? 15.870 -17.023 -30.614 1.00 41.47 145 GLY A N 1
ATOM 1149 C CA . GLY A 1 145 ? 15.983 -18.477 -30.762 1.00 41.47 145 GLY A CA 1
ATOM 1150 C C . GLY A 1 145 ? 15.564 -18.979 -32.147 1.00 41.47 145 GLY A C 1
ATOM 1151 O O . GLY A 1 145 ? 16.236 -19.836 -32.716 1.00 41.47 145 GLY A O 1
ATOM 1152 N N . THR A 1 146 ? 14.519 -18.399 -32.746 1.00 45.16 146 THR A N 1
ATOM 1153 C CA . THR A 1 146 ? 14.110 -18.744 -34.117 1.00 45.16 146 THR A CA 1
ATOM 1154 C C . THR A 1 146 ? 15.073 -18.225 -35.185 1.00 45.16 146 THR A C 1
ATOM 1156 O O . THR A 1 146 ? 15.250 -18.887 -36.202 1.00 45.16 146 THR A O 1
ATOM 1159 N N . CYS A 1 147 ? 15.754 -17.096 -34.964 1.00 46.59 147 CYS A N 1
ATOM 1160 C CA . CYS A 1 147 ? 16.760 -16.602 -35.910 1.00 46.59 147 CYS A CA 1
ATOM 1161 C C . CYS A 1 147 ? 18.043 -17.447 -35.894 1.00 46.59 147 CYS A C 1
ATOM 1163 O O . CYS A 1 147 ? 18.630 -17.677 -36.949 1.00 46.59 147 CYS A O 1
ATOM 1165 N N . THR A 1 148 ? 18.455 -17.962 -34.732 1.00 45.22 148 THR A N 1
ATOM 1166 C CA . THR A 1 148 ? 19.640 -18.830 -34.633 1.00 45.22 148 THR A CA 1
ATOM 1167 C C . THR A 1 148 ? 19.405 -20.195 -35.282 1.00 45.22 148 THR A C 1
ATOM 1169 O O . THR A 1 148 ? 20.293 -20.705 -35.957 1.00 45.22 148 THR A O 1
ATOM 1172 N N . VAL A 1 149 ? 18.202 -20.767 -35.141 1.00 46.34 149 VAL A N 1
ATOM 1173 C CA . VAL A 1 149 ? 17.866 -22.068 -35.752 1.00 46.34 149 VAL A CA 1
ATOM 1174 C C . VAL A 1 149 ? 17.719 -21.967 -37.276 1.00 46.34 149 VAL A C 1
ATOM 1176 O O . VAL A 1 149 ? 18.108 -22.887 -37.987 1.00 46.34 149 VAL A O 1
ATOM 1179 N N . ILE A 1 150 ? 17.233 -20.840 -37.811 1.00 48.91 150 ILE A N 1
ATOM 1180 C CA . ILE A 1 150 ? 17.190 -20.633 -39.270 1.00 48.91 150 ILE A CA 1
ATOM 1181 C C . ILE A 1 150 ? 18.610 -20.525 -39.852 1.00 48.91 150 ILE A C 1
ATOM 1183 O O . ILE A 1 150 ? 18.866 -21.042 -40.939 1.00 48.91 150 ILE A O 1
ATOM 1187 N N . PHE A 1 151 ? 19.555 -19.919 -39.125 1.00 42.41 151 PHE A N 1
ATOM 1188 C CA . PHE A 1 151 ? 20.945 -19.822 -39.583 1.00 42.41 151 PHE A CA 1
ATOM 1189 C C . PHE A 1 151 ? 21.676 -21.172 -39.554 1.00 42.41 151 PHE A C 1
ATOM 1191 O O . PHE A 1 151 ? 22.417 -21.475 -40.485 1.00 42.41 151 PHE A O 1
ATOM 1198 N N . THR A 1 152 ? 21.437 -22.020 -38.547 1.00 45.44 152 THR A N 1
ATOM 1199 C CA . THR A 1 152 ? 22.083 -23.342 -38.477 1.00 45.44 152 THR A CA 1
ATOM 1200 C C . THR A 1 152 ? 21.502 -24.350 -39.468 1.00 45.44 152 THR A C 1
ATOM 1202 O O . THR A 1 152 ? 22.259 -25.137 -40.030 1.00 45.44 152 THR A O 1
ATOM 1205 N N . VAL A 1 153 ? 20.195 -24.310 -39.755 1.00 48.69 153 VAL A N 1
ATOM 1206 C CA . VAL A 1 153 ? 19.592 -25.176 -40.789 1.00 48.69 153 VAL A CA 1
ATOM 1207 C C . VAL A 1 153 ? 20.057 -24.766 -42.194 1.00 48.69 153 VAL A C 1
ATOM 1209 O O . VAL A 1 153 ? 20.353 -25.632 -43.014 1.00 48.69 153 VAL A O 1
ATOM 1212 N N . SER A 1 154 ? 20.243 -23.466 -42.455 1.00 48.12 154 SER A N 1
ATOM 1213 C CA . SER A 1 154 ? 20.752 -22.991 -43.750 1.00 48.12 154 SER A CA 1
ATOM 1214 C C . SER A 1 154 ? 22.229 -23.328 -44.012 1.00 48.12 154 SER A C 1
ATOM 1216 O O . SER A 1 154 ? 22.617 -23.405 -45.179 1.00 48.12 154 SER A O 1
ATOM 1218 N N . ASP A 1 155 ? 23.054 -23.514 -42.976 1.00 47.75 155 ASP A N 1
ATOM 1219 C CA . ASP A 1 155 ? 24.447 -23.968 -43.130 1.00 47.75 155 ASP A CA 1
ATOM 1220 C C . ASP A 1 155 ? 24.554 -25.497 -43.264 1.00 47.75 155 ASP A C 1
ATOM 1222 O O . ASP A 1 155 ? 25.418 -25.997 -43.987 1.00 47.75 155 ASP A O 1
ATOM 1226 N N . GLN A 1 156 ? 23.644 -26.256 -42.642 1.00 47.88 156 GLN A N 1
ATOM 1227 C CA . GLN A 1 156 ? 23.600 -27.715 -42.779 1.00 47.88 156 GLN A CA 1
ATOM 1228 C C . GLN A 1 156 ? 23.191 -28.145 -44.203 1.00 47.88 156 GLN A C 1
ATOM 1230 O O . GLN A 1 156 ? 23.784 -29.070 -44.763 1.00 47.88 156 GLN A O 1
ATOM 1235 N N . ASP A 1 157 ? 22.240 -27.439 -44.826 1.00 51.66 157 ASP A N 1
ATOM 1236 C CA . ASP A 1 157 ? 21.806 -27.721 -46.203 1.00 51.66 157 ASP A CA 1
ATOM 1237 C C . ASP A 1 157 ? 22.881 -27.373 -47.247 1.00 51.66 157 ASP A C 1
ATOM 1239 O O . ASP A 1 157 ? 23.004 -28.052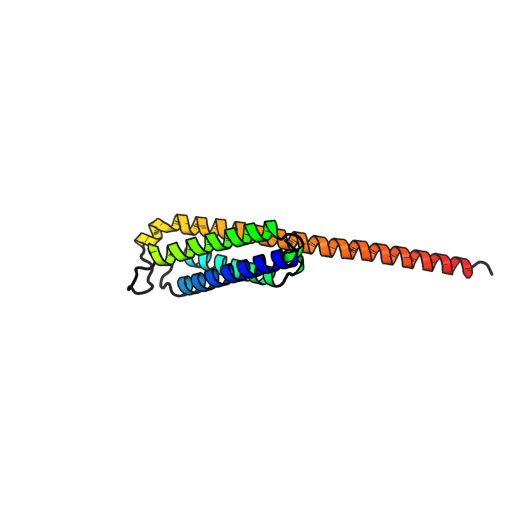 -48.266 1.00 51.66 157 ASP A O 1
ATOM 1243 N N . ARG A 1 158 ? 23.744 -26.384 -46.973 1.00 51.28 158 ARG A N 1
ATOM 1244 C CA . ARG A 1 158 ? 24.898 -26.061 -47.835 1.00 51.28 158 ARG A CA 1
ATOM 1245 C C . ARG A 1 158 ? 26.018 -27.097 -47.771 1.00 51.28 158 ARG A C 1
ATOM 1247 O O . ARG A 1 158 ? 26.750 -27.254 -48.747 1.00 51.28 158 ARG A O 1
ATOM 1254 N N . LEU A 1 159 ? 26.161 -27.801 -46.650 1.00 51.38 159 LEU A N 1
ATOM 1255 C CA . LEU A 1 159 ? 27.155 -28.866 -46.501 1.00 51.38 159 LEU A CA 1
ATOM 1256 C C . LEU A 1 159 ? 26.714 -30.170 -47.179 1.00 51.38 159 LEU A C 1
ATOM 1258 O O . LEU A 1 159 ? 27.556 -30.859 -47.748 1.00 51.38 159 LEU A O 1
ATOM 1262 N N . ASN A 1 160 ? 25.418 -30.492 -47.198 1.00 50.66 160 ASN A N 1
ATOM 1263 C CA . ASN A 1 160 ? 24.927 -31.715 -47.847 1.00 50.66 160 ASN A CA 1
ATOM 1264 C C . ASN A 1 160 ? 25.039 -31.685 -49.383 1.00 50.66 160 ASN A C 1
ATOM 1266 O O . ASN A 1 160 ? 25.315 -32.720 -49.989 1.00 50.66 160 ASN A O 1
ATOM 1270 N N . ASP A 1 161 ? 24.926 -30.513 -50.013 1.00 53.34 161 ASP A N 1
ATOM 1271 C CA . ASP A 1 161 ? 25.105 -30.368 -51.467 1.00 53.34 161 ASP A CA 1
ATOM 1272 C C . ASP A 1 161 ? 26.568 -30.545 -51.925 1.00 53.34 161 ASP A C 1
ATOM 1274 O O . ASP A 1 161 ? 26.825 -30.840 -53.094 1.00 53.34 161 ASP A O 1
ATOM 1278 N N . PHE A 1 162 ? 27.540 -30.411 -51.014 1.00 52.16 162 PHE A N 1
ATOM 1279 C CA . PHE A 1 162 ? 28.966 -30.566 -51.324 1.00 52.16 162 PHE A CA 1
ATOM 1280 C C . PHE A 1 162 ? 29.438 -32.031 -51.313 1.00 52.16 162 PHE A C 1
ATOM 1282 O O . PHE A 1 162 ? 30.424 -32.354 -51.970 1.00 52.16 162 PHE A O 1
ATOM 1289 N N . TYR A 1 163 ? 28.737 -32.925 -50.605 1.00 52.06 163 TYR A N 1
ATOM 1290 C CA . TYR A 1 163 ? 29.137 -34.334 -50.454 1.00 52.06 163 TYR A CA 1
ATOM 1291 C C . TYR A 1 163 ? 28.381 -35.318 -51.364 1.00 52.06 163 TYR A C 1
ATOM 1293 O O . TYR A 1 163 ? 28.805 -36.464 -51.481 1.00 52.06 163 TYR A O 1
ATOM 1301 N N . PHE A 1 164 ? 27.308 -34.894 -52.045 1.00 52.34 164 PHE A N 1
ATOM 1302 C CA . PHE A 1 164 ? 26.495 -35.762 -52.920 1.00 52.34 164 PHE A CA 1
ATOM 1303 C C . PHE A 1 164 ? 26.674 -35.519 -54.433 1.00 52.34 164 PHE A C 1
ATOM 1305 O O . PHE A 1 164 ? 25.918 -36.056 -55.242 1.00 52.34 164 PHE A O 1
ATOM 1312 N N . LYS A 1 165 ? 27.694 -34.749 -54.837 1.00 50.19 165 LYS A N 1
ATOM 1313 C CA . LYS A 1 165 ? 28.104 -34.556 -56.246 1.00 50.19 165 LYS A CA 1
ATOM 1314 C C . LYS A 1 165 ? 29.555 -34.990 -56.521 1.00 50.19 165 LYS A C 1
ATOM 1316 O O . LYS A 1 165 ? 30.254 -34.343 -57.299 1.00 50.19 165 LYS A O 1
ATOM 1321 N N . GLY A 1 166 ? 29.999 -36.061 -55.863 1.00 44.59 166 GLY A N 1
ATOM 1322 C CA . GLY A 1 166 ? 31.229 -36.790 -56.194 1.00 44.59 166 GLY A CA 1
ATOM 1323 C C . GLY A 1 166 ? 30.910 -38.060 -56.959 1.00 44.59 166 GLY A C 1
ATOM 1324 O O . GLY A 1 166 ? 30.145 -38.871 -56.394 1.00 44.59 166 GLY A O 1
#

Nearest PDB structures (foldseek):
  8jgf-assembly1_R  TM=3.774E-01  e=3.852E-01  Homo sapiens
  9cpb-assembly1_5T  TM=3.207E-01  e=3.310E-01  Bos taurus
  8to0-assembly1_z0  TM=3.387E-01  e=6.503E+00  Mus musculus

Organism: NCBI:txid1176127

pLDDT: mean 76.99, std 15.27, range [41.47, 95.06]

Mean predicted aligned error: 11.47 Å

Solvent-accessible surface area (backbone atoms only — not comparable to 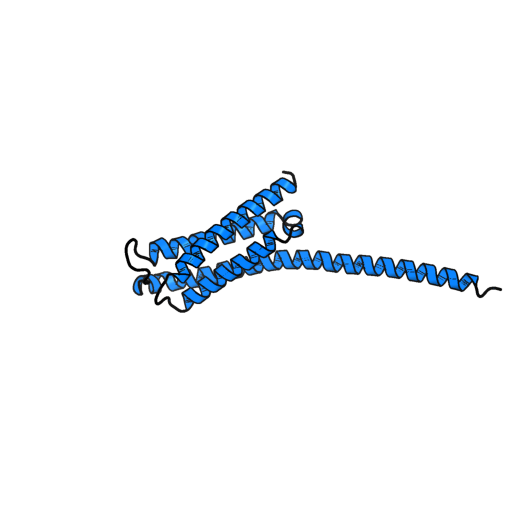full-atom values): 9057 Å² total; per-residue (Å²): 132,56,67,65,58,52,31,53,52,43,51,53,51,45,51,52,34,47,52,49,39,55,53,35,49,54,52,57,73,54,42,46,88,60,58,75,67,54,53,55,44,42,52,51,48,54,52,43,47,56,52,48,55,49,53,71,72,34,62,66,53,38,66,75,42,44,68,64,52,42,55,47,51,54,50,47,33,56,51,43,51,51,53,39,48,45,43,58,73,58,32,35,56,88,96,54,74,55,46,56,43,67,68,46,40,65,77,42,46,67,57,50,53,50,49,40,53,53,50,51,53,45,43,50,54,53,50,50,55,55,47,52,55,52,49,54,54,53,56,48,53,55,55,51,53,53,53,55,52,54,55,52,54,58,53,53,58,58,53,54,65,68,72,75,77,120

Radius of gyration: 24.95 Å; Cα contacts (8 Å, |Δi|>4): 131; chains: 1; bounding box: 49×51×82 Å

Foldseek 3Di:
DDLVVLLVVLLVLLVLLLVLLVLLLVLLVQEPPDPPLSVLLNVLSVLLNVLSVVCNVCVLLSRPPSPQSSVLSVQLSVLSVVSNCLSVPQQDDPPDRNYGDPVSCVVCVVVSVVSSVSSVVSSVSSVVSVVVSVVVVVVVVVVVVVVVVVVVVVVVVVVVVVPPPD